Protein AF-A0A2I0I593-F1 (afdb_monomer_lite)

Foldseek 3Di:
DDDPPPPPVNVVVVVVVVVVVVVVVVCVVVDDDDDVCVVPVCSDPDDGDPPDDPDPPDDDDDPDPDPPDDDPVRDDDD

Sequence (78 aa):
MAMVKLPIGSCLCIFFFVLLSAAALQQAAAGRYINEGVLNPCKWPGGPHKGCHPNPQAPPVRANPHTRGCSKILRCRH

Structure (mmCIF, N/CA/C/O backbone):
data_AF-A0A2I0I593-F1
#
_entry.id   AF-A0A2I0I593-F1
#
loop_
_atom_site.group_PDB
_atom_site.id
_atom_site.type_symbol
_atom_site.label_atom_id
_atom_site.label_alt_id
_atom_site.label_comp_id
_atom_site.label_asym_id
_atom_site.label_entity_id
_atom_site.label_seq_id
_atom_site.pdbx_PDB_ins_code
_atom_site.Cartn_x
_atom_site.Cartn_y
_atom_site.Cartn_z
_atom_site.occupancy
_atom_site.B_iso_or_equiv
_atom_site.auth_seq_id
_atom_site.auth_comp_id
_atom_site.auth_asym_id
_atom_site.auth_atom_id
_atom_site.pdbx_PDB_model_num
ATOM 1 N N . MET A 1 1 ? -29.446 20.804 47.781 1.00 38.22 1 MET A N 1
ATOM 2 C CA . MET A 1 1 ? -28.591 20.008 46.874 1.00 38.22 1 MET A CA 1
ATOM 3 C C . MET A 1 1 ? -29.279 18.666 46.692 1.00 38.22 1 MET A C 1
ATOM 5 O O . MET A 1 1 ? -29.352 17.905 47.647 1.00 38.22 1 MET A O 1
ATOM 9 N N . ALA A 1 2 ? -29.925 18.439 45.549 1.00 40.69 2 ALA A N 1
ATOM 10 C CA . ALA A 1 2 ? -30.670 17.205 45.321 1.00 40.69 2 ALA A CA 1
ATOM 11 C C . ALA A 1 2 ? -29.678 16.048 45.125 1.00 40.69 2 ALA A C 1
ATOM 13 O O . ALA A 1 2 ? -28.960 16.009 44.129 1.00 40.69 2 ALA A O 1
ATOM 14 N N . MET A 1 3 ? -29.616 15.124 46.086 1.00 50.25 3 MET A N 1
ATOM 15 C CA . MET A 1 3 ? -28.946 13.840 45.888 1.00 50.25 3 MET A CA 1
ATOM 16 C C . MET A 1 3 ? -29.811 13.014 44.940 1.00 50.25 3 MET A C 1
ATOM 18 O O . MET A 1 3 ? -30.856 12.492 45.326 1.00 50.25 3 MET A O 1
ATOM 22 N N . VAL A 1 4 ? -29.382 12.926 43.684 1.00 59.78 4 VAL A N 1
ATOM 23 C CA . VAL A 1 4 ? -29.980 12.031 42.694 1.00 59.78 4 VAL A CA 1
ATOM 24 C C . VAL A 1 4 ? -29.783 10.600 43.196 1.00 59.78 4 VAL A C 1
ATOM 26 O O . VAL A 1 4 ? -28.665 10.093 43.257 1.00 59.78 4 VAL A O 1
ATOM 29 N N . LYS A 1 5 ? -30.872 9.947 43.608 1.00 59.75 5 LYS A N 1
ATOM 30 C CA . LYS A 1 5 ? -30.887 8.528 43.972 1.00 59.75 5 LYS A CA 1
ATOM 31 C C . LYS A 1 5 ? -30.839 7.727 42.665 1.00 59.75 5 LYS A C 1
ATOM 33 O O . LYS A 1 5 ? -31.882 7.369 42.128 1.00 59.75 5 LYS A O 1
ATOM 38 N N . LEU A 1 6 ? -29.646 7.527 42.097 1.00 58.62 6 LEU A N 1
ATOM 39 C CA . LEU A 1 6 ? -29.515 6.728 40.876 1.00 58.62 6 LEU A CA 1
ATOM 40 C C . LEU A 1 6 ? -29.898 5.268 41.186 1.00 58.62 6 LEU A C 1
ATOM 42 O O . LEU A 1 6 ? -29.309 4.670 42.091 1.00 58.62 6 LEU A O 1
ATOM 46 N N . PRO A 1 7 ? -30.875 4.676 40.474 1.00 68.25 7 PRO A N 1
ATOM 47 C CA . PRO A 1 7 ? -31.236 3.280 40.671 1.00 68.25 7 PRO A CA 1
ATOM 48 C C . PRO A 1 7 ? -30.031 2.390 40.357 1.00 68.25 7 PRO A C 1
ATOM 50 O O . PRO A 1 7 ? -29.319 2.621 39.381 1.00 68.25 7 PRO A O 1
ATOM 53 N N . ILE A 1 8 ? -29.807 1.357 41.170 1.00 69.31 8 ILE A N 1
ATOM 54 C CA . ILE A 1 8 ? -28.632 0.468 41.090 1.00 69.31 8 ILE A CA 1
ATOM 55 C C . ILE A 1 8 ? -28.418 -0.071 39.663 1.00 69.31 8 ILE A C 1
ATOM 57 O O . ILE A 1 8 ? -27.287 -0.109 39.186 1.00 69.31 8 ILE A O 1
ATOM 61 N N . GLY A 1 9 ? -29.502 -0.377 38.937 1.00 70.25 9 GLY A N 1
ATOM 62 C CA . GLY A 1 9 ? -29.442 -0.785 37.528 1.00 70.25 9 GLY A CA 1
ATOM 63 C C . GLY A 1 9 ? -28.863 0.282 36.587 1.00 70.25 9 GLY A C 1
ATOM 64 O O . GLY A 1 9 ? -28.038 -0.040 35.740 1.00 70.25 9 GLY A O 1
ATOM 65 N N . SER A 1 10 ? -29.206 1.561 36.776 1.00 73.88 10 SER A N 1
ATOM 66 C CA . SER A 1 10 ? -28.620 2.664 35.992 1.00 73.88 10 SER A CA 1
ATOM 67 C C . SER A 1 10 ? -27.127 2.848 36.273 1.00 73.88 10 SER A C 1
ATOM 69 O O . SER A 1 10 ? -26.359 3.137 35.360 1.00 73.88 10 SER A O 1
ATOM 71 N N . CYS A 1 11 ? -26.698 2.592 37.511 1.00 77.25 11 CYS A N 1
ATOM 72 C CA . CYS A 1 11 ? -25.294 2.658 37.900 1.00 77.25 11 CYS A CA 1
ATOM 73 C C . CYS A 1 11 ? -24.474 1.543 37.223 1.00 77.25 11 CYS A C 1
ATOM 75 O O . CYS A 1 11 ? -23.400 1.803 36.682 1.00 77.25 11 CYS A O 1
ATOM 77 N N . LEU A 1 12 ? -25.019 0.321 37.166 1.00 83.62 12 LEU A N 1
ATOM 78 C CA . LEU A 1 12 ? -24.401 -0.807 36.460 1.00 83.62 12 LEU A CA 1
ATOM 79 C C . LEU A 1 12 ? -24.264 -0.538 34.958 1.00 83.62 12 LEU A C 1
ATOM 81 O O . LEU A 1 12 ? -23.191 -0.757 34.403 1.00 83.62 12 LEU A O 1
ATOM 85 N N . CYS A 1 13 ? -25.306 -0.016 34.302 1.00 85.12 13 CYS A N 1
ATOM 86 C CA . CYS A 1 13 ? -25.239 0.325 32.880 1.00 85.12 13 CYS A CA 1
ATOM 87 C C . CYS A 1 13 ? -24.130 1.342 32.586 1.00 85.12 13 CYS A C 1
ATOM 89 O O . CYS A 1 13 ? -23.340 1.132 31.668 1.00 85.12 13 CYS A O 1
ATOM 91 N N . ILE A 1 14 ? -24.030 2.409 33.387 1.00 87.94 14 ILE A N 1
ATOM 92 C CA . ILE A 1 14 ? -22.973 3.420 33.241 1.00 87.94 14 ILE A CA 1
ATOM 93 C C . ILE A 1 14 ? -21.594 2.774 33.402 1.00 87.94 14 ILE A C 1
ATOM 95 O O . ILE A 1 14 ? -20.707 3.018 32.587 1.00 87.94 14 ILE A O 1
ATOM 99 N N . PHE A 1 15 ? -21.424 1.904 34.399 1.00 88.75 15 PHE A N 1
ATOM 100 C CA . PHE A 1 15 ? -20.166 1.195 34.623 1.00 88.75 15 PHE A CA 1
ATOM 101 C C . PHE A 1 15 ? -19.772 0.334 33.413 1.00 88.75 15 PHE A C 1
ATOM 103 O O . PHE A 1 15 ? -18.639 0.409 32.945 1.00 88.75 15 PHE A O 1
ATOM 110 N N . PHE A 1 16 ? -20.718 -0.412 32.836 1.00 89.19 16 PHE A N 1
ATOM 111 C CA . PHE A 1 16 ? -20.480 -1.193 31.619 1.00 89.19 16 PHE A CA 1
ATOM 112 C C . PHE A 1 16 ? -20.097 -0.321 30.416 1.00 89.19 16 PHE A C 1
ATOM 114 O O . PHE A 1 16 ? -19.143 -0.652 29.716 1.00 89.19 16 PHE A O 1
ATOM 121 N N . PHE A 1 17 ? -20.775 0.806 30.183 1.00 89.44 17 PHE A N 1
ATOM 122 C CA . PHE A 1 17 ? -20.423 1.724 29.090 1.00 89.44 17 PHE A CA 1
ATOM 123 C C . PHE A 1 17 ? -19.024 2.334 29.256 1.00 89.44 17 PHE A C 1
ATOM 125 O O . PHE A 1 17 ? -18.281 2.471 28.279 1.00 89.44 17 PHE A O 1
ATOM 132 N N . VAL A 1 18 ? -18.630 2.654 30.490 1.00 91.06 18 VAL A N 1
ATOM 133 C CA . VAL A 1 18 ? -17.281 3.150 30.794 1.00 91.06 18 VAL A CA 1
ATOM 134 C C . VAL A 1 18 ? -16.233 2.069 30.516 1.00 91.06 18 VAL A C 1
ATOM 136 O O . VAL A 1 18 ? -15.243 2.342 29.842 1.00 91.06 18 VAL A O 1
ATOM 139 N N . LEU A 1 19 ? -16.470 0.828 30.947 1.00 90.75 19 LEU A N 1
ATOM 140 C CA . LEU A 1 19 ? -15.554 -0.284 30.679 1.00 90.75 19 LEU A CA 1
ATOM 141 C C . LEU A 1 19 ? -15.418 -0.582 29.178 1.00 90.75 19 LEU A C 1
ATOM 143 O O . LEU A 1 19 ? -14.306 -0.770 28.686 1.00 90.75 19 LEU A O 1
ATOM 147 N N . LEU A 1 20 ? -16.532 -0.591 28.441 1.00 89.75 20 LEU A N 1
ATOM 148 C CA . LEU A 1 20 ? -16.537 -0.856 27.000 1.00 89.75 20 LEU A CA 1
ATOM 149 C C . LEU A 1 20 ? -15.800 0.231 26.211 1.00 89.75 20 LEU A C 1
ATOM 151 O O . LEU A 1 20 ? -15.023 -0.085 25.310 1.00 89.75 20 LEU A O 1
ATOM 155 N N . SER A 1 21 ? -16.002 1.505 26.555 1.00 85.88 21 SER A N 1
ATOM 156 C CA . SER A 1 21 ? -15.319 2.613 25.874 1.00 85.88 21 SER A CA 1
ATOM 157 C C . SER A 1 21 ? -13.816 2.643 26.172 1.00 85.88 21 SER A C 1
ATOM 159 O O . SER A 1 21 ? -13.020 2.844 25.254 1.00 85.88 21 SER A O 1
ATOM 161 N N . ALA A 1 22 ? -13.406 2.349 27.411 1.00 84.00 22 ALA A N 1
ATOM 162 C CA . ALA A 1 22 ? -11.997 2.208 27.773 1.00 84.00 22 ALA A CA 1
ATOM 163 C C . ALA A 1 22 ? -11.317 1.050 27.017 1.00 84.00 22 ALA A C 1
ATOM 165 O O . ALA A 1 22 ? -10.228 1.226 26.468 1.00 84.00 22 ALA A O 1
ATOM 166 N N . ALA A 1 23 ? -11.981 -0.107 26.920 1.00 80.50 23 ALA A N 1
ATOM 167 C CA . ALA A 1 23 ? -11.472 -1.259 26.177 1.00 80.50 23 ALA A CA 1
ATOM 168 C C . ALA A 1 23 ? -11.348 -0.977 24.668 1.00 80.50 23 ALA A C 1
ATOM 170 O O . ALA A 1 23 ? -10.356 -1.360 24.045 1.00 80.50 23 ALA A O 1
ATOM 171 N N . ALA A 1 24 ? -12.316 -0.269 24.076 1.00 78.50 24 ALA A N 1
ATOM 172 C CA . ALA A 1 24 ? -12.263 0.135 22.671 1.00 78.50 24 ALA A CA 1
ATOM 173 C C . ALA A 1 24 ? -11.092 1.093 22.391 1.00 78.50 24 ALA A C 1
ATOM 175 O O . ALA A 1 24 ? -10.386 0.937 21.394 1.00 78.50 24 ALA A O 1
ATOM 176 N N . LEU A 1 25 ? -10.836 2.045 23.296 1.00 77.31 25 LEU A N 1
ATOM 177 C CA . LEU A 1 25 ? -9.712 2.974 23.174 1.00 77.31 25 LEU A CA 1
ATOM 178 C C . LEU A 1 25 ? -8.362 2.249 23.279 1.00 77.31 25 LEU A C 1
ATOM 180 O O . LEU A 1 25 ? -7.442 2.544 22.517 1.00 77.31 25 LEU A O 1
ATOM 184 N N . GLN A 1 26 ? -8.254 1.259 24.170 1.00 73.75 26 GLN A N 1
ATOM 185 C CA . GLN A 1 26 ? -7.060 0.419 24.289 1.00 73.75 26 GLN A CA 1
ATOM 186 C C . GLN A 1 26 ? -6.805 -0.406 23.025 1.00 73.75 26 GLN A C 1
ATOM 188 O O . GLN A 1 26 ? -5.660 -0.506 22.599 1.00 73.75 26 GLN A O 1
ATOM 193 N N . GLN A 1 27 ? -7.842 -0.963 22.393 1.00 68.00 27 GLN A N 1
ATOM 194 C CA . GLN A 1 27 ? -7.695 -1.707 21.135 1.00 68.00 27 GLN A CA 1
ATOM 195 C C . GLN A 1 27 ? -7.301 -0.800 19.966 1.00 68.00 27 GLN A C 1
ATOM 197 O O . GLN A 1 27 ? -6.450 -1.178 19.164 1.00 68.00 27 GLN A O 1
ATOM 202 N N . ALA A 1 28 ? -7.858 0.411 19.895 1.00 65.31 28 ALA A N 1
ATOM 203 C CA . ALA A 1 28 ? -7.462 1.403 18.899 1.00 65.31 28 ALA A CA 1
ATOM 204 C C . ALA A 1 28 ? -6.000 1.853 19.087 1.00 65.31 28 ALA A C 1
ATOM 206 O O . ALA A 1 28 ? -5.269 1.998 18.110 1.00 65.31 28 ALA A O 1
ATOM 207 N N . ALA A 1 29 ? -5.551 2.014 20.336 1.00 67.19 29 ALA A N 1
ATOM 208 C CA . ALA A 1 29 ? -4.166 2.359 20.657 1.00 67.19 29 ALA A CA 1
ATOM 209 C C . ALA A 1 29 ? -3.188 1.183 20.469 1.00 67.19 29 ALA A C 1
ATOM 211 O O . AL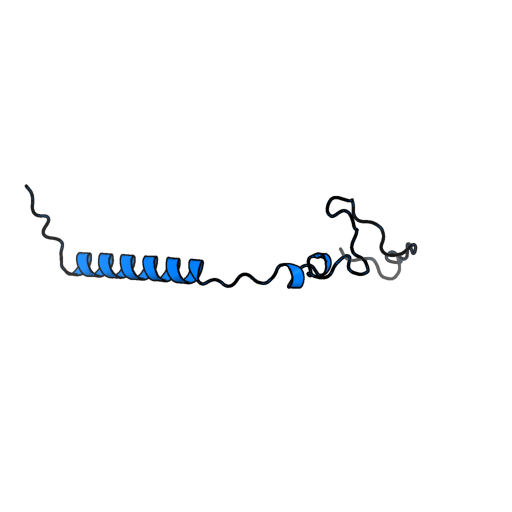A A 1 29 ? -2.028 1.392 20.121 1.00 67.19 29 ALA A O 1
ATOM 212 N N . ALA A 1 30 ? -3.647 -0.054 20.680 1.00 70.31 30 ALA A N 1
ATOM 213 C CA . ALA A 1 30 ? -2.862 -1.276 20.500 1.00 70.31 30 ALA A CA 1
ATOM 214 C C . ALA A 1 30 ? -2.874 -1.804 19.054 1.00 70.31 30 ALA A C 1
ATOM 216 O O . ALA A 1 30 ? -2.212 -2.804 18.756 1.00 70.31 30 ALA A O 1
ATOM 217 N N . GLY A 1 31 ? -3.611 -1.150 18.152 1.00 69.19 31 GLY A N 1
ATOM 218 C CA . GLY A 1 31 ? -3.637 -1.481 16.736 1.00 69.19 31 GLY A CA 1
ATOM 219 C C . GLY A 1 31 ? -2.233 -1.402 16.140 1.00 69.19 31 GLY A C 1
ATOM 220 O O . GLY A 1 31 ? -1.641 -0.330 16.032 1.00 69.19 31 GLY A O 1
ATOM 221 N N . ARG A 1 32 ? -1.681 -2.549 15.734 1.00 73.88 32 ARG A N 1
ATOM 222 C CA . ARG A 1 32 ? -0.434 -2.584 14.966 1.00 73.88 32 ARG A CA 1
ATOM 223 C C . ARG A 1 32 ? -0.770 -2.284 13.513 1.00 73.88 32 ARG A C 1
ATOM 225 O O . ARG A 1 32 ? -1.386 -3.106 12.839 1.00 73.88 32 ARG A O 1
ATOM 232 N N . TYR A 1 33 ? -0.375 -1.110 13.036 1.00 76.00 33 TYR A N 1
ATOM 233 C CA . TYR A 1 33 ? -0.485 -0.783 11.620 1.00 76.00 33 TYR A CA 1
ATOM 234 C C . TYR A 1 33 ? 0.406 -1.720 10.805 1.00 76.00 33 TYR A C 1
ATOM 236 O O . TYR A 1 33 ? 1.547 -2.007 11.177 1.00 76.00 33 TYR A O 1
ATOM 244 N N . ILE A 1 34 ? -0.123 -2.208 9.685 1.00 77.44 34 ILE A N 1
ATOM 245 C CA . ILE A 1 34 ? 0.682 -2.936 8.708 1.00 77.44 34 ILE A CA 1
ATOM 246 C C . ILE A 1 34 ? 1.708 -1.948 8.148 1.00 77.44 34 ILE A C 1
ATOM 248 O O . ILE A 1 34 ? 1.358 -0.823 7.792 1.00 77.44 34 ILE A O 1
ATOM 252 N N . ASN A 1 35 ? 2.973 -2.365 8.072 1.00 78.88 35 ASN A N 1
ATOM 253 C CA . ASN A 1 35 ? 4.009 -1.558 7.434 1.00 78.88 35 ASN A CA 1
ATOM 254 C C . ASN A 1 35 ? 3.576 -1.205 6.007 1.00 78.88 35 ASN A C 1
ATOM 256 O O . ASN A 1 35 ? 3.272 -2.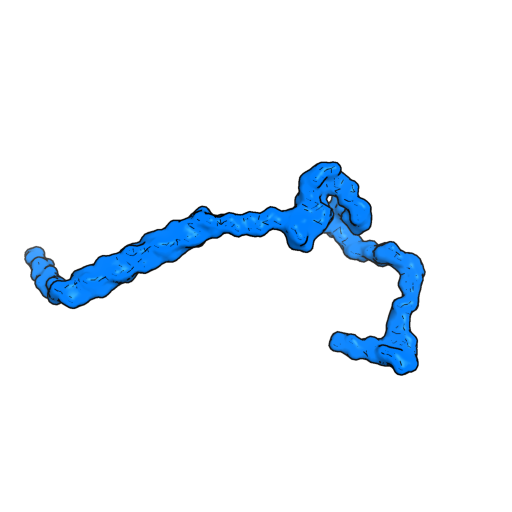099 5.218 1.00 78.88 35 ASN A O 1
ATOM 260 N N . GLU A 1 36 ? 3.593 0.082 5.651 1.00 76.31 36 GLU A N 1
ATOM 261 C CA . GLU A 1 36 ? 3.149 0.532 4.325 1.00 76.31 36 GLU A CA 1
ATOM 262 C C . GLU A 1 36 ? 3.926 -0.133 3.179 1.00 76.31 36 GLU A C 1
ATOM 264 O O . GLU A 1 36 ? 3.375 -0.322 2.099 1.00 76.31 36 GLU A O 1
ATOM 269 N N . GLY A 1 37 ? 5.178 -0.538 3.427 1.00 76.44 37 GLY A N 1
ATOM 270 C CA . GLY A 1 37 ? 6.003 -1.301 2.487 1.00 76.44 37 GLY A CA 1
ATOM 271 C C . GLY A 1 37 ? 5.416 -2.660 2.078 1.00 76.44 37 GLY A C 1
ATOM 272 O O . GLY A 1 37 ? 5.733 -3.157 1.003 1.00 76.44 37 GLY A O 1
ATOM 273 N N . VAL A 1 38 ? 4.534 -3.247 2.898 1.00 80.19 38 VAL A N 1
ATOM 274 C CA . VAL A 1 38 ? 3.825 -4.501 2.581 1.00 80.19 38 VAL A CA 1
ATOM 275 C C . VAL A 1 38 ? 2.741 -4.263 1.530 1.00 80.19 38 VAL A C 1
ATOM 277 O O . VAL A 1 38 ? 2.549 -5.093 0.647 1.00 80.19 38 VAL A O 1
ATOM 280 N N . LEU A 1 39 ? 2.039 -3.129 1.611 1.00 82.25 39 LEU A N 1
ATOM 281 C CA . LEU A 1 39 ? 1.034 -2.750 0.615 1.00 82.25 39 LEU A CA 1
ATOM 282 C C . LEU A 1 39 ? 1.682 -2.157 -0.636 1.00 82.25 39 LEU A C 1
ATOM 284 O O . LEU A 1 39 ? 1.213 -2.385 -1.748 1.00 82.25 39 LEU A O 1
ATOM 288 N N . ASN A 1 40 ? 2.742 -1.372 -0.456 1.00 81.94 40 ASN A N 1
ATOM 289 C CA . ASN A 1 40 ? 3.444 -0.703 -1.534 1.00 81.94 40 ASN A CA 1
ATOM 290 C C . ASN A 1 40 ? 4.938 -1.058 -1.498 1.00 81.94 40 ASN A C 1
ATOM 292 O O . ASN A 1 40 ? 5.687 -0.437 -0.739 1.00 81.94 40 ASN A O 1
ATOM 296 N N . PRO A 1 41 ? 5.396 -1.973 -2.371 1.00 80.81 41 PRO A N 1
ATOM 297 C CA . PRO A 1 41 ? 6.801 -2.363 -2.455 1.00 80.81 41 PRO A CA 1
ATOM 298 C C . PRO A 1 41 ? 7.761 -1.185 -2.668 1.00 80.81 41 PRO A C 1
ATOM 300 O O . PRO A 1 41 ? 8.903 -1.236 -2.225 1.00 80.81 41 PRO A O 1
ATOM 303 N N . CYS A 1 42 ? 7.306 -0.086 -3.280 1.00 80.62 42 CYS A N 1
ATOM 304 C CA . CYS A 1 42 ? 8.123 1.111 -3.480 1.00 80.62 42 CYS A CA 1
ATOM 305 C C . CYS A 1 42 ? 8.418 1.891 -2.194 1.00 80.62 42 CYS A C 1
ATOM 307 O O . CYS A 1 42 ? 9.324 2.719 -2.189 1.00 80.62 42 CYS A O 1
ATOM 309 N N . LYS A 1 43 ? 7.671 1.639 -1.113 1.00 82.62 43 LYS A N 1
ATOM 310 C CA . LYS A 1 43 ? 7.888 2.237 0.212 1.00 82.62 43 LYS A CA 1
ATOM 311 C C . LYS A 1 43 ? 8.769 1.371 1.120 1.00 82.62 43 LYS A C 1
ATOM 313 O O . LYS A 1 43 ? 8.942 1.703 2.291 1.00 82.62 43 LYS A O 1
ATOM 318 N N . TRP A 1 44 ? 9.298 0.249 0.627 1.00 84.06 44 TRP A N 1
ATOM 319 C CA . TRP A 1 44 ? 10.161 -0.616 1.428 1.00 84.06 44 TRP A CA 1
ATOM 320 C C . TRP A 1 44 ? 11.463 0.140 1.785 1.00 84.06 44 T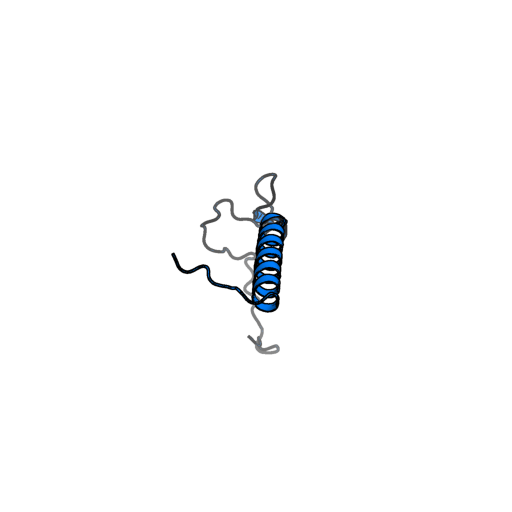RP A C 1
ATOM 322 O O . TRP A 1 44 ? 12.036 0.818 0.929 1.00 84.06 44 TRP A O 1
ATOM 332 N N . PRO A 1 45 ? 11.959 0.090 3.035 1.00 79.06 45 PRO A N 1
ATOM 333 C CA . PRO A 1 45 ? 13.298 0.587 3.353 1.00 79.06 45 PRO A CA 1
ATOM 334 C C . PRO A 1 45 ? 14.387 -0.108 2.514 1.00 79.06 45 PRO A C 1
ATOM 336 O O . PRO A 1 45 ? 14.254 -1.279 2.170 1.00 79.06 45 PRO A O 1
ATOM 339 N N . GLY A 1 46 ? 15.481 0.599 2.207 1.00 83.19 46 GLY A N 1
ATOM 340 C CA . GLY A 1 46 ? 16.624 0.032 1.467 1.00 83.19 46 GLY A CA 1
ATOM 341 C C . GLY A 1 46 ? 16.916 0.653 0.096 1.00 83.19 46 GLY A C 1
ATOM 342 O O . GLY A 1 46 ? 17.773 0.145 -0.618 1.00 83.19 46 GLY A O 1
ATOM 343 N N . GLY A 1 47 ? 16.261 1.763 -0.259 1.00 76.38 47 GLY A N 1
ATOM 344 C CA . GLY A 1 47 ? 16.567 2.535 -1.468 1.00 76.38 47 GLY A CA 1
ATOM 345 C C . GLY A 1 47 ? 15.563 2.326 -2.608 1.00 76.38 47 GLY A C 1
ATOM 346 O O . GLY A 1 47 ? 14.473 1.808 -2.379 1.00 76.38 47 GLY A O 1
ATOM 347 N N . PRO A 1 48 ? 15.878 2.789 -3.830 1.00 77.19 48 PRO A N 1
ATOM 348 C CA . PRO A 1 48 ? 14.971 2.696 -4.966 1.00 77.19 48 PRO A CA 1
ATOM 349 C C . PRO A 1 48 ? 14.795 1.242 -5.410 1.00 77.19 48 PRO A C 1
ATOM 351 O O . PRO A 1 48 ? 15.737 0.575 -5.839 1.00 77.19 48 PRO A O 1
ATOM 354 N N . HIS A 1 49 ? 13.559 0.762 -5.332 1.00 82.31 49 HIS A N 1
ATOM 355 C CA . HIS A 1 49 ? 13.198 -0.589 -5.754 1.00 82.31 49 HIS A CA 1
ATOM 356 C C . HIS A 1 49 ? 13.001 -0.660 -7.266 1.00 82.31 49 HIS A C 1
ATOM 358 O O . HIS A 1 49 ? 12.583 0.306 -7.910 1.00 82.31 49 HIS A O 1
ATOM 364 N N . LYS A 1 50 ? 13.287 -1.825 -7.857 1.00 79.75 50 LYS A N 1
ATOM 365 C CA . LYS A 1 50 ? 13.086 -2.037 -9.297 1.00 79.75 50 LYS A CA 1
ATOM 366 C C . LYS A 1 50 ? 11.622 -1.787 -9.669 1.00 79.75 50 LYS A C 1
ATOM 368 O O . LYS A 1 50 ? 10.721 -2.355 -9.063 1.00 79.75 50 LYS A O 1
ATOM 373 N N . GLY A 1 51 ? 11.404 -0.959 -10.691 1.00 78.12 51 GLY A N 1
ATOM 374 C CA . GLY A 1 51 ? 10.066 -0.593 -11.169 1.00 78.12 51 GLY A CA 1
ATOM 375 C C . GLY A 1 51 ? 9.412 0.570 -10.416 1.00 78.12 51 GLY A C 1
ATOM 376 O O . GLY A 1 51 ? 8.338 1.010 -10.815 1.00 78.12 51 GLY A O 1
ATOM 377 N N . CYS A 1 52 ? 10.056 1.102 -9.376 1.00 81.56 52 CYS A N 1
ATOM 378 C CA . CYS A 1 52 ? 9.571 2.263 -8.642 1.00 81.56 52 CYS A CA 1
ATOM 379 C C . CYS A 1 52 ? 10.168 3.549 -9.205 1.00 81.56 52 CYS A C 1
ATOM 381 O O . CYS A 1 52 ? 11.363 3.630 -9.493 1.00 81.56 52 CYS A O 1
ATOM 383 N N . HIS A 1 53 ? 9.325 4.567 -9.365 1.00 82.00 53 HIS A N 1
ATOM 384 C CA . HIS A 1 53 ? 9.777 5.863 -9.845 1.00 82.00 53 HIS A CA 1
ATOM 385 C C . HIS A 1 53 ? 10.527 6.604 -8.718 1.00 82.00 53 HIS A C 1
ATOM 387 O O . HIS A 1 53 ? 10.019 6.653 -7.597 1.00 82.00 53 HIS A O 1
ATOM 393 N N . PRO A 1 54 ? 11.708 7.200 -8.978 1.00 79.38 54 PRO A N 1
ATOM 394 C CA . PRO A 1 54 ? 12.496 7.885 -7.946 1.00 79.38 54 PRO A CA 1
ATOM 395 C C . PRO A 1 54 ? 11.788 9.121 -7.378 1.00 79.38 54 PRO A C 1
ATOM 397 O O . PRO A 1 54 ? 12.006 9.490 -6.230 1.00 79.38 54 PRO A O 1
ATOM 400 N N . ASN A 1 55 ? 10.923 9.752 -8.176 1.00 83.31 55 ASN A N 1
ATOM 401 C CA . ASN A 1 55 ? 10.005 10.786 -7.712 1.00 83.31 55 ASN A CA 1
ATOM 402 C C . ASN A 1 55 ? 8.627 10.161 -7.394 1.00 83.31 55 ASN A C 1
ATOM 404 O O . ASN A 1 55 ? 7.962 9.730 -8.340 1.00 83.31 55 ASN A O 1
ATOM 408 N N . PRO A 1 56 ? 8.169 10.161 -6.126 1.00 74.62 56 PRO A N 1
ATOM 409 C CA . PRO A 1 56 ? 6.864 9.624 -5.724 1.00 74.62 56 PRO A CA 1
ATOM 410 C C . PRO A 1 56 ? 5.658 10.364 -6.317 1.00 74.62 56 PRO A C 1
ATOM 412 O O . PRO A 1 56 ? 4.562 9.817 -6.348 1.00 74.62 56 PRO A O 1
ATOM 415 N N . GLN A 1 57 ? 5.844 11.614 -6.747 1.00 81.06 57 GLN A N 1
ATOM 416 C CA . GLN A 1 57 ? 4.790 12.485 -7.280 1.00 81.06 57 GLN A CA 1
ATOM 417 C C . GLN A 1 57 ? 4.728 12.460 -8.811 1.00 81.06 57 GLN A C 1
ATOM 419 O O . GLN A 1 57 ? 3.911 13.153 -9.414 1.00 81.06 57 GLN A O 1
ATOM 424 N N . ALA A 1 58 ? 5.617 11.706 -9.460 1.00 81.75 58 ALA A N 1
ATOM 425 C CA . ALA A 1 58 ? 5.620 11.614 -10.907 1.00 81.75 58 ALA A CA 1
ATOM 426 C C . ALA A 1 58 ? 4.373 10.873 -11.417 1.00 81.75 58 ALA A C 1
ATOM 428 O O . ALA A 1 58 ? 3.883 9.951 -10.757 1.00 81.75 58 ALA A O 1
ATOM 429 N N . PRO A 1 59 ? 3.874 11.235 -12.609 1.00 81.88 59 PRO A N 1
ATOM 430 C CA . PRO A 1 59 ? 2.781 10.505 -13.227 1.00 81.88 59 PRO A CA 1
ATOM 431 C C . PRO A 1 59 ? 3.196 9.053 -13.534 1.00 81.88 59 PRO A C 1
ATOM 433 O O . PRO A 1 59 ? 4.370 8.795 -13.821 1.00 81.88 59 PRO A O 1
ATOM 436 N N . PRO A 1 60 ? 2.247 8.098 -13.526 1.00 78.94 60 PRO A N 1
ATOM 437 C CA . PRO A 1 60 ? 2.517 6.719 -13.912 1.00 78.94 60 PRO A CA 1
ATOM 438 C C . PRO A 1 60 ? 3.130 6.633 -15.313 1.00 78.94 60 PRO A C 1
ATOM 440 O O . PRO A 1 60 ? 2.613 7.206 -16.274 1.00 78.94 60 PRO A O 1
ATOM 443 N N . VAL A 1 61 ? 4.220 5.878 -15.433 1.00 79.44 61 VAL A N 1
ATOM 444 C CA . VAL A 1 61 ? 4.906 5.632 -16.707 1.00 79.44 61 VAL A CA 1
ATOM 445 C C . VAL A 1 61 ? 4.542 4.235 -17.204 1.00 79.44 61 VAL A C 1
ATOM 447 O O . VAL A 1 61 ? 4.297 3.323 -16.413 1.00 79.44 61 VAL A O 1
ATOM 450 N N . ARG A 1 62 ? 4.495 4.041 -18.527 1.00 77.12 62 ARG A N 1
ATOM 451 C CA . ARG A 1 62 ? 4.242 2.710 -19.097 1.00 77.12 62 ARG A CA 1
ATOM 452 C C . ARG A 1 62 ? 5.340 1.741 -18.662 1.00 77.12 62 ARG A C 1
ATOM 454 O O . ARG A 1 62 ? 6.517 2.007 -18.883 1.00 77.12 62 ARG A O 1
ATOM 461 N N . ALA A 1 63 ? 4.940 0.595 -18.115 1.00 76.19 63 ALA A N 1
ATOM 462 C CA . ALA A 1 63 ? 5.871 -0.448 -17.687 1.00 76.19 63 ALA A CA 1
ATOM 463 C C . ALA A 1 63 ? 6.584 -1.138 -18.864 1.00 76.19 63 ALA A C 1
ATOM 465 O O . ALA A 1 63 ? 7.680 -1.667 -18.707 1.00 76.19 63 ALA A O 1
ATOM 466 N N . ASN A 1 64 ? 5.965 -1.152 -20.047 1.00 71.75 64 ASN A N 1
ATOM 467 C CA . ASN A 1 64 ? 6.543 -1.725 -21.256 1.00 71.75 64 ASN A CA 1
ATOM 468 C C . ASN A 1 64 ? 6.170 -0.881 -22.495 1.00 71.75 64 ASN A C 1
ATOM 470 O O . ASN A 1 64 ? 5.160 -0.170 -22.479 1.00 71.75 64 ASN A O 1
ATOM 474 N N . PRO A 1 65 ? 6.967 -0.948 -23.577 1.00 75.81 65 PRO A N 1
ATOM 475 C CA . PRO A 1 65 ? 6.673 -0.254 -24.833 1.00 75.81 65 PRO A CA 1
ATOM 476 C C . PRO A 1 65 ? 5.567 -0.939 -25.653 1.00 75.81 65 PRO A C 1
ATOM 478 O O . PRO A 1 65 ? 5.158 -0.425 -26.693 1.00 75.81 65 PRO A O 1
ATOM 481 N N . HIS A 1 66 ? 5.090 -2.112 -25.229 1.00 73.88 66 HIS A N 1
ATOM 482 C CA . HIS A 1 66 ? 4.152 -2.913 -25.999 1.00 73.88 66 HIS A CA 1
ATOM 483 C C . HIS A 1 66 ? 2.717 -2.437 -25.785 1.00 73.88 66 HIS A C 1
ATOM 485 O O . HIS A 1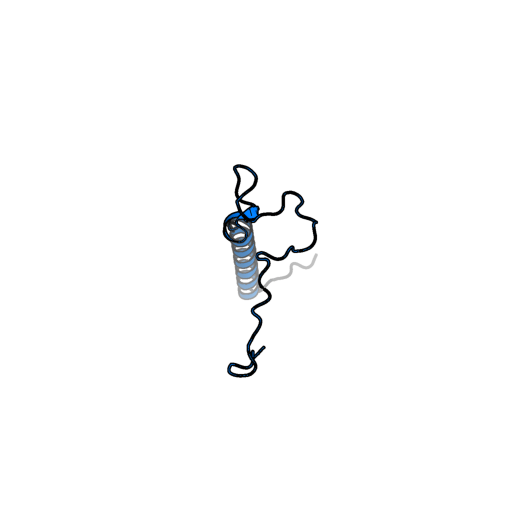 66 ? 2.146 -2.510 -24.704 1.00 73.88 66 HIS A O 1
ATOM 491 N N . THR A 1 67 ? 2.071 -2.033 -26.868 1.00 67.81 67 THR A N 1
ATOM 492 C CA . THR A 1 67 ? 0.654 -1.657 -26.889 1.00 67.81 67 THR A CA 1
ATOM 493 C C . THR A 1 67 ? -0.252 -2.857 -27.164 1.00 67.81 67 THR A C 1
ATOM 495 O O . THR A 1 67 ? -1.273 -2.716 -27.837 1.00 67.81 67 THR A O 1
ATOM 498 N N . ARG A 1 68 ? 0.094 -4.056 -26.663 1.00 67.44 68 ARG A N 1
ATOM 499 C CA . ARG A 1 68 ? -0.805 -5.218 -26.758 1.00 67.44 68 ARG A CA 1
ATOM 500 C C . ARG A 1 68 ? -1.993 -5.000 -25.818 1.00 67.44 68 ARG A C 1
ATOM 502 O O . ARG A 1 68 ? -2.012 -5.487 -24.696 1.00 67.44 68 ARG A O 1
ATOM 509 N N . GLY A 1 69 ? -2.957 -4.210 -26.277 1.00 70.81 69 GLY A N 1
ATOM 510 C CA . GLY A 1 69 ? -4.283 -4.116 -25.685 1.00 70.81 69 GLY A CA 1
ATOM 511 C C . GLY A 1 69 ? -5.103 -5.362 -26.005 1.00 70.81 69 GLY A C 1
ATOM 512 O O . GLY A 1 69 ? -4.643 -6.277 -26.695 1.00 70.81 69 GLY A O 1
ATOM 513 N N . CYS A 1 70 ? -6.345 -5.400 -25.532 1.00 70.88 70 CYS A N 1
ATOM 514 C CA . CYS A 1 70 ? -7.254 -6.465 -25.929 1.00 70.88 70 CYS A CA 1
ATOM 515 C C . CYS A 1 70 ? -7.444 -6.491 -27.443 1.00 70.88 70 CYS A C 1
ATOM 517 O O . CYS A 1 70 ? -7.771 -5.483 -28.072 1.00 70.88 70 CYS A O 1
ATOM 519 N N . SER A 1 71 ? -7.291 -7.676 -28.023 1.00 72.69 71 SER A N 1
ATOM 520 C CA . SER A 1 71 ? -7.701 -7.922 -29.397 1.00 72.69 71 SER A CA 1
ATOM 521 C C . SER A 1 71 ? -9.230 -7.991 -29.477 1.00 72.69 71 SER A C 1
ATOM 523 O O . SER A 1 71 ? -9.906 -8.394 -28.528 1.00 72.69 71 SER A O 1
ATOM 525 N N . LYS A 1 72 ? -9.796 -7.637 -30.641 1.00 65.88 72 LYS A N 1
ATOM 526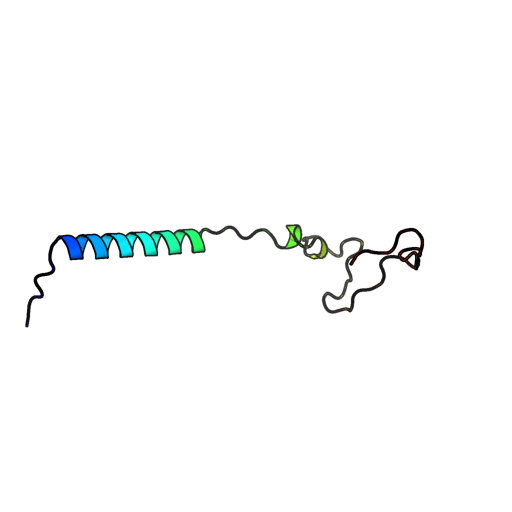 C CA . LYS A 1 72 ? -11.243 -7.758 -30.923 1.00 65.88 72 LYS A CA 1
ATOM 527 C C . LYS A 1 72 ? -11.798 -9.162 -30.648 1.00 65.88 72 LYS A C 1
ATOM 529 O O . LYS A 1 72 ? -12.983 -9.286 -30.355 1.00 65.88 72 LYS A O 1
ATOM 534 N N . ILE A 1 73 ? -10.946 -10.184 -30.741 1.00 70.44 73 ILE A N 1
ATOM 535 C CA . ILE A 1 73 ? -11.290 -11.597 -30.537 1.00 70.44 73 ILE A CA 1
ATOM 536 C C . ILE A 1 73 ? -11.646 -11.870 -29.068 1.00 70.44 73 ILE A C 1
ATOM 538 O O . ILE A 1 73 ? -12.564 -12.632 -28.797 1.00 70.44 73 ILE A O 1
ATOM 542 N N . LEU A 1 74 ? -10.962 -11.214 -28.125 1.00 64.00 74 LEU A N 1
ATOM 543 C CA . LEU A 1 74 ? -11.073 -11.488 -26.689 1.00 64.00 74 LEU A CA 1
ATOM 544 C C . LEU A 1 74 ? -11.687 -10.328 -25.892 1.00 64.00 74 LEU A C 1
ATOM 546 O O . LEU A 1 74 ? -11.483 -10.300 -24.687 1.00 64.00 74 LEU A O 1
ATOM 550 N N . ARG A 1 75 ? -12.383 -9.382 -26.559 1.00 63.19 75 ARG A N 1
ATOM 551 C CA . ARG A 1 75 ? -13.041 -8.168 -26.005 1.00 63.19 75 ARG A CA 1
ATOM 552 C C . ARG A 1 75 ? -12.790 -7.959 -24.502 1.00 63.19 75 ARG A C 1
ATOM 554 O O . ARG A 1 75 ? -13.405 -8.643 -23.689 1.00 63.19 75 ARG A O 1
ATOM 561 N N . CYS A 1 76 ? -11.962 -6.974 -24.144 1.00 72.38 76 CYS A N 1
ATOM 562 C CA . CYS A 1 76 ? -11.784 -6.547 -22.752 1.00 72.38 76 CYS A CA 1
ATOM 563 C C . CYS A 1 76 ? -13.159 -6.307 -22.112 1.00 72.38 76 CYS A C 1
ATOM 565 O O . CYS A 1 76 ? -13.851 -5.357 -22.484 1.00 72.38 76 CYS A O 1
ATOM 567 N N . ARG A 1 77 ? -13.564 -7.165 -21.174 1.00 69.56 77 ARG A N 1
ATOM 568 C CA . ARG A 1 77 ? -14.603 -6.803 -20.212 1.00 69.56 77 ARG A CA 1
ATOM 569 C C . ARG A 1 77 ? -13.926 -5.942 -19.15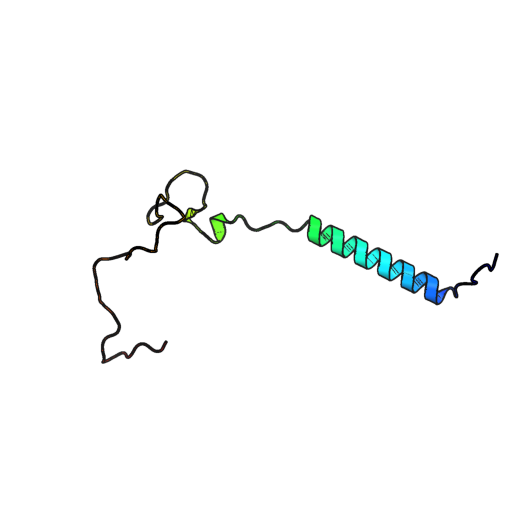5 1.00 69.56 77 ARG A C 1
ATOM 571 O O . ARG A 1 77 ? -12.880 -6.327 -18.639 1.00 69.56 77 ARG A O 1
ATOM 578 N N . HIS A 1 78 ? -14.483 -4.752 -18.983 1.00 59.38 78 HIS A N 1
ATOM 579 C CA . HIS A 1 78 ? -14.009 -3.729 -18.066 1.00 59.38 78 HIS A CA 1
ATOM 580 C C . HIS A 1 78 ? -14.190 -4.151 -16.606 1.00 59.38 78 HIS A C 1
ATOM 582 O O . HIS A 1 78 ? -15.132 -4.938 -16.350 1.00 59.38 78 HIS A O 1
#

Secondary structure (DSSP, 8-state):
-------HHHHHHHHHHHHHHHHHHHHHHH--PPPHHHH-GGGSSSSPPTT--SSTTSPPPPSSS------GGG----

Radius of gyration: 28.1 Å; chains: 1; bounding box: 48×32×78 Å

InterPro domains:
  IPR008801 Rapid ALkalinization Factor [PF05498] (29-77)

Organism: Punica granatum (NCBI:txid22663)

pLDDT: mean 75.16, std 10.03, range [38.22, 91.06]